Protein AF-A0A352S2Q8-F1 (afdb_monomer)

Foldseek 3Di:
DVVQVVVLVQCPDPVNVVVCVVVVHDDPSDGPVRVVVVVVVVVVVVVVVCVVVVDDDD

pLDDT: mean 93.48, std 4.67, range [80.44, 98.56]

Radius of gyration: 16.15 Å; Cα contacts (8 Å, |Δi|>4): 15; chains: 1; bounding box: 32×18×41 Å

Structure (mmCIF, N/CA/C/O backbone):
data_AF-A0A352S2Q8-F1
#
_entry.id   AF-A0A352S2Q8-F1
#
loop_
_atom_site.group_PDB
_atom_site.id
_atom_site.type_symbol
_atom_site.label_atom_id
_atom_site.label_alt_id
_atom_site.label_comp_id
_atom_site.label_asym_id
_atom_site.label_entity_id
_atom_site.label_seq_id
_atom_site.pdbx_PDB_ins_code
_atom_site.Cartn_x
_atom_site.Cartn_y
_atom_site.Cartn_z
_atom_site.occupancy
_atom_site.B_iso_or_equiv
_atom_site.auth_seq_id
_atom_site.auth_comp_id
_atom_site.auth_asym_id
_atom_site.auth_atom_id
_atom_site.pdbx_PDB_model_num
ATOM 1 N N . ASN A 1 1 ? 0.424 6.575 13.177 1.00 82.19 1 ASN A N 1
ATOM 2 C CA . ASN A 1 1 ? -0.490 7.654 12.724 1.00 82.19 1 ASN A CA 1
ATOM 3 C C . ASN A 1 1 ? -1.911 7.294 13.169 1.00 82.19 1 ASN A C 1
ATOM 5 O O . ASN A 1 1 ? -2.298 6.150 12.955 1.00 82.19 1 ASN A O 1
ATOM 9 N N . LYS A 1 2 ? -2.658 8.240 13.770 1.00 88.81 2 LYS A N 1
ATOM 10 C CA . LYS A 1 2 ? -4.072 8.095 14.174 1.00 88.81 2 LYS A CA 1
ATOM 11 C C . LYS A 1 2 ? -4.945 7.493 13.064 1.00 88.81 2 LYS A C 1
ATOM 13 O O . LYS A 1 2 ? -5.670 6.548 13.327 1.00 88.81 2 LYS A O 1
ATOM 18 N N . LEU A 1 3 ? -4.802 7.964 11.825 1.00 91.50 3 LEU A N 1
ATOM 19 C CA . LEU A 1 3 ? -5.567 7.487 10.669 1.00 91.50 3 LEU A CA 1
ATOM 20 C C . LEU A 1 3 ? -5.446 5.971 10.468 1.00 91.50 3 LEU A C 1
ATOM 22 O O . LEU A 1 3 ? -6.450 5.280 10.384 1.00 91.50 3 LEU A O 1
ATOM 26 N N . SER A 1 4 ? -4.221 5.444 10.437 1.00 88.75 4 SER A N 1
ATOM 27 C CA . SER A 1 4 ? -3.997 4.005 10.256 1.00 88.75 4 SER A CA 1
ATOM 28 C C . SER A 1 4 ? -4.563 3.176 11.410 1.00 88.75 4 SER A C 1
ATOM 30 O O . SER A 1 4 ? -5.119 2.106 11.172 1.00 88.75 4 SER A O 1
ATOM 32 N N . GLY A 1 5 ? -4.475 3.687 12.642 1.00 90.06 5 GLY A N 1
ATOM 33 C CA . GLY A 1 5 ? -5.089 3.046 13.803 1.00 90.06 5 GLY A CA 1
ATOM 34 C C . GLY A 1 5 ? -6.613 2.978 13.691 1.00 90.06 5 GLY A C 1
ATOM 35 O O . GLY A 1 5 ? -7.192 1.921 13.925 1.00 90.06 5 GLY A O 1
ATOM 36 N N . GLU A 1 6 ? -7.260 4.072 13.284 1.00 93.62 6 GLU A N 1
ATOM 37 C CA . GLU A 1 6 ? -8.715 4.106 13.091 1.00 93.62 6 GLU A CA 1
ATOM 38 C C . GLU A 1 6 ? -9.167 3.225 11.917 1.00 93.62 6 GLU A C 1
ATOM 40 O O . GLU A 1 6 ? -10.112 2.455 12.070 1.00 93.62 6 GLU A O 1
ATOM 45 N N . ILE A 1 7 ? -8.449 3.233 10.788 1.00 91.06 7 ILE A N 1
ATOM 46 C CA . ILE A 1 7 ? -8.717 2.322 9.659 1.00 91.06 7 ILE A CA 1
ATOM 47 C C . ILE A 1 7 ? -8.626 0.861 10.115 1.00 91.06 7 ILE A C 1
ATOM 49 O O . ILE A 1 7 ? -9.515 0.063 9.822 1.00 91.06 7 ILE A O 1
ATOM 53 N N . GLY A 1 8 ? -7.588 0.512 10.882 1.00 90.31 8 GLY A N 1
ATOM 54 C CA . GLY A 1 8 ? -7.422 -0.835 11.423 1.00 90.31 8 GLY A CA 1
ATOM 55 C C . GLY A 1 8 ? -8.571 -1.259 12.343 1.00 90.31 8 GLY A C 1
ATOM 56 O O . GLY A 1 8 ? -8.973 -2.421 12.317 1.00 90.31 8 GLY A O 1
ATOM 57 N N . LYS A 1 9 ? -9.138 -0.333 13.126 1.00 92.19 9 LYS A N 1
ATOM 58 C CA . LYS A 1 9 ? -10.33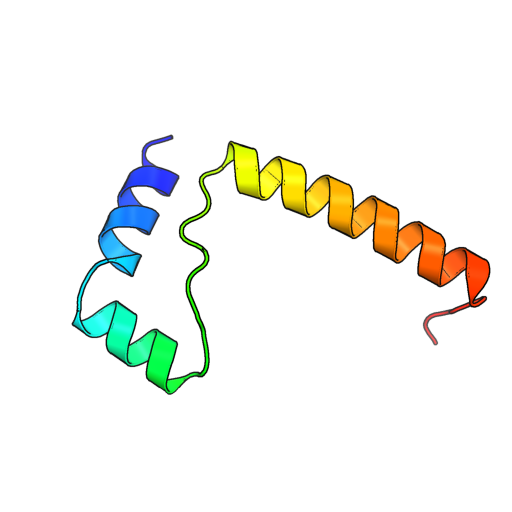6 -0.597 13.940 1.00 92.19 9 LYS A CA 1
ATOM 59 C C . LYS A 1 9 ? -11.567 -0.827 13.065 1.00 92.19 9 LYS A C 1
ATOM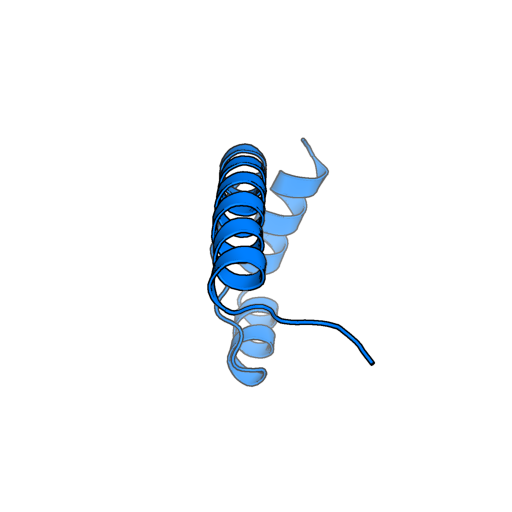 61 O O . LYS A 1 9 ? -12.253 -1.820 13.277 1.00 92.19 9 LYS A O 1
ATOM 66 N N . ILE A 1 10 ? -11.813 0.038 12.078 1.00 92.94 10 ILE A N 1
ATOM 67 C CA . ILE A 1 10 ? -12.974 -0.043 11.174 1.00 92.94 10 ILE A CA 1
ATOM 68 C C . ILE A 1 10 ? -12.966 -1.364 10.401 1.00 92.94 10 ILE A C 1
ATOM 70 O O . ILE A 1 10 ? -13.953 -2.087 10.409 1.00 92.94 10 ILE A O 1
ATOM 74 N N . ILE A 1 11 ? -11.828 -1.750 9.817 1.00 91.50 11 ILE A N 1
ATOM 75 C CA . ILE A 1 11 ? -11.687 -3.018 9.079 1.00 91.50 11 ILE A CA 1
ATOM 76 C C . ILE A 1 11 ? -11.940 -4.239 9.975 1.00 91.50 11 ILE A C 1
ATOM 78 O O . ILE A 1 11 ? -12.302 -5.301 9.479 1.00 91.50 11 ILE A O 1
ATOM 82 N N . ARG A 1 12 ? -11.748 -4.125 11.295 1.00 90.19 12 ARG A N 1
ATOM 83 C CA . ARG A 1 12 ? -12.017 -5.219 12.237 1.00 90.19 12 ARG A CA 1
ATOM 84 C C . ARG A 1 12 ? -13.487 -5.325 12.636 1.00 90.19 12 ARG A C 1
ATOM 86 O O . ARG A 1 12 ? -13.840 -6.360 13.200 1.00 90.19 12 ARG A O 1
ATOM 93 N N . GLN A 1 13 ? -14.315 -4.320 12.353 1.00 94.81 13 GLN A N 1
ATOM 94 C CA . GLN A 1 13 ? -15.739 -4.354 12.678 1.00 94.81 13 GLN A CA 1
ATOM 95 C C . GLN A 1 13 ? -16.447 -5.463 11.871 1.00 94.81 13 GLN A C 1
ATOM 97 O O . GLN A 1 13 ? -16.175 -5.606 10.675 1.00 94.81 13 GLN A O 1
ATOM 102 N N . PRO A 1 14 ? -17.314 -6.285 12.496 1.00 93.38 14 PRO A N 1
ATOM 103 C CA . PRO A 1 14 ? -17.914 -7.447 11.834 1.00 93.38 14 PRO A CA 1
ATOM 104 C C . PRO A 1 14 ? -18.734 -7.113 10.581 1.00 93.38 14 PRO A C 1
ATOM 106 O O . PRO A 1 14 ? -18.646 -7.818 9.578 1.00 93.38 14 PRO A O 1
ATOM 109 N N . ASP A 1 15 ? -19.498 -6.025 10.621 1.00 96.44 15 ASP A N 1
ATOM 110 C CA . ASP A 1 15 ? -20.306 -5.518 9.512 1.00 96.44 15 ASP A CA 1
ATOM 111 C C . ASP A 1 15 ? -19.431 -5.069 8.332 1.00 96.44 15 ASP A C 1
ATOM 113 O O . ASP A 1 15 ? -19.679 -5.443 7.184 1.00 96.44 15 ASP A O 1
ATOM 117 N N . VAL A 1 16 ? -18.346 -4.347 8.617 1.00 94.81 16 VAL A N 1
ATOM 118 C CA . VAL A 1 16 ? -17.370 -3.918 7.610 1.00 94.81 16 VAL A CA 1
ATOM 119 C C . VAL A 1 16 ? -16.670 -5.125 6.992 1.00 94.81 16 VAL A C 1
ATOM 121 O O . VAL A 1 16 ? -16.586 -5.215 5.767 1.00 94.81 16 VAL A O 1
ATOM 124 N N . ARG A 1 17 ? -16.219 -6.088 7.807 1.00 92.44 17 ARG A N 1
ATOM 125 C CA . ARG A 1 17 ? -15.627 -7.343 7.312 1.00 92.44 17 ARG A CA 1
ATOM 126 C C . ARG A 1 17 ? -16.585 -8.092 6.399 1.00 92.44 17 ARG A C 1
ATOM 128 O O . ARG A 1 17 ? -16.177 -8.502 5.318 1.00 92.44 17 ARG A O 1
ATOM 135 N N . SER A 1 18 ? -17.845 -8.242 6.807 1.00 94.94 18 SER A N 1
ATOM 136 C CA . SER A 1 18 ? -18.863 -8.930 6.009 1.00 94.94 18 SER A CA 1
ATOM 137 C C . SER A 1 18 ? -19.097 -8.231 4.673 1.00 94.94 18 SER A C 1
ATOM 139 O O . SER A 1 18 ? -19.234 -8.896 3.649 1.00 94.94 18 SER A O 1
ATOM 141 N N . LYS A 1 19 ? -19.119 -6.894 4.660 1.00 95.94 19 LYS A N 1
ATOM 142 C CA . LYS A 1 19 ? -19.281 -6.116 3.430 1.00 95.94 19 LYS A CA 1
ATOM 143 C C . LYS A 1 19 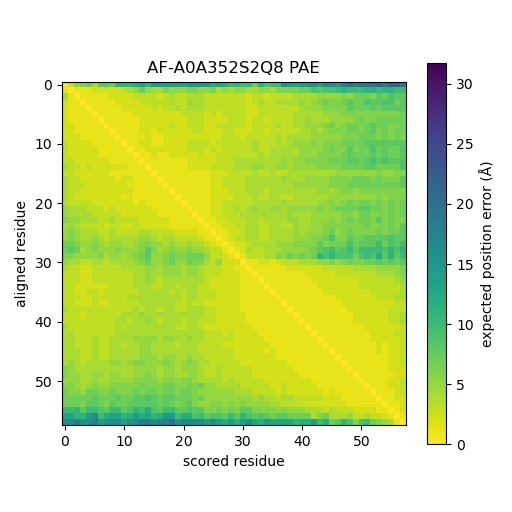? -18.085 -6.285 2.494 1.00 95.94 19 LYS A C 1
ATOM 145 O O . LYS A 1 19 ? -18.284 -6.531 1.311 1.00 95.94 19 LYS A O 1
ATOM 150 N N . LEU A 1 20 ? -16.861 -6.177 3.016 1.00 94.94 20 LEU A N 1
ATOM 151 C CA . LEU A 1 20 ? -15.629 -6.376 2.243 1.00 94.94 20 LEU A CA 1
ATOM 152 C C . LEU A 1 20 ? -15.561 -7.794 1.665 1.00 94.94 20 LEU A C 1
ATOM 154 O O . LEU A 1 20 ? -15.351 -7.945 0.464 1.00 94.94 20 LEU A O 1
ATOM 158 N N . ALA A 1 21 ? -15.852 -8.812 2.477 1.00 94.38 21 ALA A N 1
ATOM 159 C CA . ALA A 1 21 ? -15.922 -10.198 2.026 1.00 94.38 21 ALA A CA 1
ATOM 160 C C . ALA A 1 21 ? -16.988 -10.400 0.934 1.00 94.38 21 ALA A C 1
ATOM 162 O O . ALA A 1 21 ? -16.720 -11.063 -0.063 1.00 94.38 21 ALA A O 1
ATOM 163 N N . GLY A 1 22 ? -18.161 -9.768 1.063 1.00 97.12 22 GLY A N 1
ATOM 164 C CA . GLY A 1 22 ? -19.206 -9.782 0.033 1.00 97.12 22 GLY A CA 1
ATOM 165 C C . GLY A 1 22 ? -18.791 -9.140 -1.298 1.00 97.12 22 GLY A C 1
ATOM 166 O O . GLY A 1 22 ? -19.385 -9.440 -2.328 1.00 97.12 22 GLY A O 1
ATOM 167 N N . MET A 1 23 ? -17.755 -8.295 -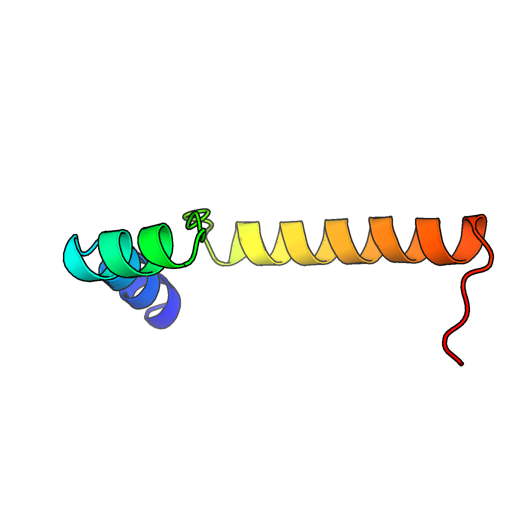1.296 1.00 96.88 23 MET A N 1
ATOM 168 C CA . MET A 1 23 ? -17.138 -7.714 -2.496 1.00 96.88 23 MET A CA 1
ATOM 169 C C . MET A 1 23 ? -15.922 -8.517 -2.992 1.00 96.88 23 MET A C 1
ATOM 171 O O . MET A 1 23 ? -15.252 -8.088 -3.928 1.00 96.88 23 MET A O 1
ATOM 175 N N . GLY A 1 24 ? -15.606 -9.657 -2.366 1.00 95.12 24 GLY A N 1
ATOM 176 C CA . GLY A 1 24 ? -14.413 -10.453 -2.669 1.00 95.12 24 GLY A CA 1
ATOM 177 C C . GLY A 1 24 ? -13.105 -9.830 -2.168 1.00 95.12 24 GLY A C 1
ATOM 178 O O . GLY A 1 24 ? -12.035 -10.188 -2.651 1.00 95.12 24 GLY A O 1
ATOM 179 N N . ILE A 1 25 ? -13.174 -8.886 -1.224 1.00 95.44 25 ILE A N 1
ATOM 180 C CA . ILE A 1 25 ? -12.009 -8.182 -0.681 1.00 95.44 25 ILE A CA 1
ATOM 181 C C . ILE A 1 25 ? -11.554 -8.856 0.612 1.00 95.44 25 ILE A C 1
ATOM 183 O O . ILE A 1 25 ? -12.297 -8.912 1.594 1.00 95.44 25 ILE A O 1
ATOM 187 N N . GLU A 1 26 ? -10.288 -9.265 0.641 1.00 90.19 26 GLU A N 1
ATOM 188 C CA . GLU A 1 26 ? -9.604 -9.698 1.855 1.00 90.19 26 GLU A CA 1
ATOM 189 C C . GLU A 1 26 ? -8.704 -8.566 2.390 1.00 90.19 26 GLU A C 1
ATOM 191 O O . GLU A 1 26 ? -7.759 -8.147 1.716 1.00 90.19 26 GLU A O 1
ATOM 196 N N . PRO A 1 27 ? -8.971 -8.020 3.590 1.00 85.62 27 PRO A N 1
ATOM 197 C CA . PRO A 1 27 ? -8.146 -6.955 4.144 1.00 85.62 27 PRO A CA 1
ATOM 198 C C . PRO A 1 27 ? -6.797 -7.503 4.620 1.00 85.62 27 PRO A C 1
ATOM 200 O O . PRO A 1 27 ? -6.751 -8.323 5.533 1.00 85.62 27 PRO A O 1
ATOM 203 N N . SER A 1 28 ? -5.696 -6.976 4.083 1.00 85.31 28 SER A N 1
ATOM 204 C CA . SER A 1 28 ? -4.336 -7.426 4.423 1.00 85.31 28 SER A CA 1
ATOM 205 C C . SER A 1 28 ? -3.938 -7.201 5.886 1.00 85.31 28 SER A C 1
ATOM 207 O O . SER A 1 28 ? -3.026 -7.849 6.388 1.00 85.31 28 SER A O 1
ATOM 209 N N . GLY A 1 29 ? -4.572 -6.242 6.570 1.00 80.44 29 GLY A N 1
ATOM 210 C CA . GLY A 1 29 ? -4.202 -5.845 7.932 1.00 80.44 29 GLY A CA 1
ATOM 211 C C . GLY A 1 29 ? -2.849 -5.130 8.044 1.00 80.44 29 GLY A C 1
ATOM 212 O O . GLY A 1 29 ? -2.433 -4.830 9.163 1.00 80.44 29 GLY A O 1
ATOM 213 N N . ALA A 1 30 ? -2.195 -4.838 6.915 1.00 82.62 30 ALA A N 1
ATOM 214 C CA . ALA A 1 30 ? -0.866 -4.245 6.868 1.00 82.62 30 ALA A CA 1
ATOM 215 C C . ALA A 1 30 ? -0.840 -2.833 7.476 1.00 82.62 30 ALA A C 1
ATOM 217 O O . ALA A 1 30 ? -1.707 -1.991 7.212 1.00 82.62 30 ALA A O 1
ATOM 218 N N . GLY A 1 31 ? 0.190 -2.557 8.273 1.00 88.81 31 GLY A N 1
ATOM 219 C CA . GLY A 1 31 ? 0.472 -1.226 8.798 1.00 88.81 31 GLY A CA 1
ATOM 220 C C . GLY A 1 31 ? 1.081 -0.289 7.741 1.00 88.81 31 GLY A C 1
ATOM 221 O O . GLY A 1 31 ? 1.471 -0.723 6.659 1.00 88.81 31 GLY A O 1
ATOM 222 N N . PRO A 1 32 ? 1.244 1.013 8.044 1.00 90.44 32 PRO A N 1
ATOM 223 C CA . PRO A 1 32 ? 1.755 1.995 7.081 1.00 90.44 32 P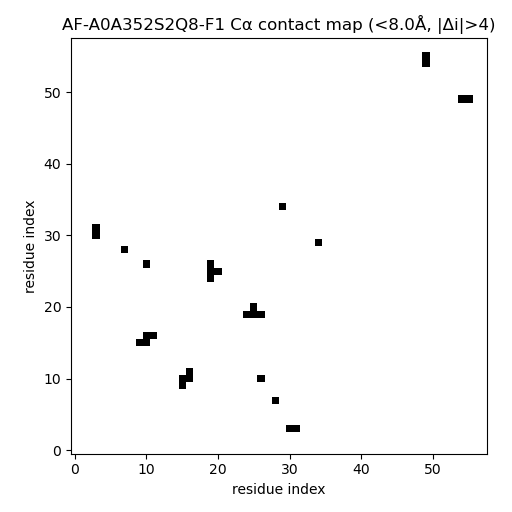RO A CA 1
ATOM 224 C C . PRO A 1 32 ? 3.165 1.683 6.573 1.00 90.44 32 PRO A C 1
ATOM 226 O O . PRO A 1 32 ? 3.462 1.908 5.404 1.00 90.44 32 PRO A O 1
ATOM 229 N N . THR A 1 33 ? 4.029 1.154 7.444 1.00 92.62 33 THR A N 1
ATOM 230 C CA . THR A 1 33 ? 5.393 0.753 7.076 1.00 92.62 33 THR A CA 1
ATOM 231 C C . THR A 1 33 ? 5.378 -0.425 6.107 1.00 92.62 33 THR A C 1
ATOM 233 O O . THR A 1 33 ? 6.067 -0.394 5.092 1.00 92.62 33 THR A O 1
ATOM 236 N N . GLU A 1 34 ? 4.564 -1.442 6.389 1.00 91.56 34 GLU A N 1
ATOM 237 C CA . GLU A 1 34 ? 4.420 -2.623 5.532 1.00 91.56 34 GLU A CA 1
ATOM 238 C C . GLU A 1 34 ? 3.805 -2.247 4.184 1.00 91.56 34 GLU A C 1
ATOM 240 O O . GLU A 1 34 ? 4.320 -2.658 3.149 1.00 91.56 34 GLU A O 1
ATOM 245 N N . LEU A 1 35 ? 2.785 -1.383 4.183 1.00 93.06 35 LEU A N 1
ATOM 246 C CA . LEU A 1 35 ? 2.194 -0.840 2.962 1.00 93.06 35 LEU A CA 1
ATOM 247 C C . LEU A 1 35 ? 3.222 -0.064 2.127 1.00 93.06 35 LEU A C 1
ATOM 249 O O . LEU A 1 35 ? 3.299 -0.256 0.917 1.00 93.06 35 LEU A O 1
ATOM 253 N N . GLY A 1 36 ? 4.034 0.788 2.759 1.00 95.50 36 GLY A N 1
ATOM 254 C CA . GLY A 1 36 ? 5.082 1.540 2.068 1.00 95.50 36 GLY A CA 1
ATOM 255 C C . GLY A 1 36 ? 6.168 0.638 1.479 1.00 95.50 36 GLY A C 1
ATOM 256 O O . GLY A 1 36 ? 6.643 0.883 0.370 1.00 95.50 36 GLY A O 1
ATOM 257 N N . ASN A 1 37 ? 6.543 -0.427 2.187 1.00 97.19 37 ASN A N 1
ATOM 258 C CA . ASN A 1 37 ? 7.494 -1.419 1.687 1.00 97.19 37 ASN A CA 1
ATOM 259 C C . ASN A 1 37 ? 6.908 -2.220 0.518 1.00 97.19 37 ASN A C 1
ATOM 261 O O . ASN A 1 37 ? 7.575 -2.360 -0.506 1.00 97.19 37 ASN A O 1
ATOM 265 N N . PHE A 1 38 ? 5.656 -2.667 0.638 1.00 96.12 38 PHE A N 1
ATOM 266 C CA . PHE A 1 38 ? 4.933 -3.366 -0.421 1.00 96.12 38 PHE A CA 1
ATOM 267 C C . PHE A 1 38 ? 4.799 -2.503 -1.679 1.00 96.12 38 PHE A C 1
ATOM 269 O O . PHE A 1 38 ? 5.116 -2.946 -2.777 1.00 96.12 38 PHE A O 1
ATOM 276 N N . GLN A 1 39 ? 4.417 -1.231 -1.540 1.00 97.38 39 GLN A N 1
ATOM 277 C CA . GLN A 1 39 ? 4.312 -0.324 -2.682 1.00 97.38 39 GLN A CA 1
ATOM 278 C C . GLN A 1 39 ? 5.651 -0.193 -3.422 1.00 97.38 39 GLN A C 1
ATOM 280 O O . GLN A 1 39 ? 5.687 -0.264 -4.649 1.00 97.38 39 GLN A O 1
ATOM 285 N N . LYS A 1 40 ? 6.762 -0.039 -2.690 1.00 98.19 40 LYS A N 1
ATOM 286 C CA . LYS A 1 40 ? 8.103 0.036 -3.288 1.00 98.19 40 LYS A CA 1
ATOM 287 C C . LYS A 1 40 ? 8.481 -1.256 -4.013 1.00 98.19 40 LYS A C 1
ATOM 289 O O . LYS A 1 40 ? 9.027 -1.178 -5.114 1.00 98.19 40 LYS A O 1
ATOM 294 N N . SER A 1 41 ? 8.194 -2.423 -3.429 1.00 98.25 41 SER A N 1
ATOM 295 C CA . SER A 1 41 ? 8.499 -3.709 -4.066 1.00 98.25 41 SER A CA 1
ATOM 296 C C . SER A 1 41 ? 7.660 -3.937 -5.318 1.00 98.25 41 SER A C 1
ATOM 298 O O . SER A 1 41 ? 8.200 -4.364 -6.337 1.00 98.25 41 SER A O 1
ATOM 300 N N . GLU A 1 42 ? 6.372 -3.593 -5.278 1.00 98.19 42 GLU A N 1
ATOM 301 C CA . GLU A 1 42 ? 5.486 -3.726 -6.431 1.00 98.19 42 GLU A CA 1
ATOM 302 C C . GLU A 1 42 ? 5.911 -2.787 -7.561 1.00 98.19 42 GLU A C 1
ATOM 304 O O . GLU A 1 42 ? 6.065 -3.235 -8.694 1.00 98.19 42 GLU A O 1
ATOM 309 N N . VAL A 1 43 ? 6.209 -1.517 -7.271 1.00 98.44 43 VAL A N 1
ATOM 310 C CA . VAL A 1 43 ? 6.712 -0.577 -8.288 1.00 98.44 43 VAL A CA 1
ATOM 311 C C . VAL A 1 43 ? 7.974 -1.116 -8.961 1.00 98.44 43 VAL A C 1
ATOM 313 O O . VAL A 1 43 ? 8.052 -1.124 -10.188 1.00 98.44 43 VAL A O 1
ATOM 316 N N . ALA A 1 44 ? 8.947 -1.607 -8.187 1.00 98.56 44 ALA A N 1
ATOM 317 C CA . ALA A 1 44 ? 10.183 -2.153 -8.745 1.00 98.56 44 ALA A CA 1
ATOM 318 C C . ALA A 1 44 ? 9.928 -3.397 -9.616 1.00 98.56 44 ALA A C 1
ATOM 320 O O . ALA A 1 44 ? 10.459 -3.505 -10.724 1.00 98.56 44 ALA A O 1
ATOM 321 N N . LYS A 1 45 ? 9.080 -4.315 -9.137 1.00 98.44 45 LYS A N 1
ATOM 322 C CA . LYS A 1 45 ? 8.706 -5.548 -9.839 1.00 98.44 45 LYS A CA 1
ATOM 323 C C . LYS A 1 45 ? 8.020 -5.252 -11.170 1.00 98.44 45 LYS A C 1
ATOM 325 O O . LYS A 1 45 ? 8.441 -5.771 -12.204 1.00 98.44 45 LYS A O 1
ATOM 330 N N . TRP A 1 46 ? 6.991 -4.410 -11.158 1.00 98.25 46 TRP A N 1
ATOM 331 C CA . TRP A 1 46 ? 6.215 -4.100 -12.357 1.00 98.25 46 TRP A CA 1
ATOM 332 C C . TRP A 1 46 ? 7.012 -3.242 -13.343 1.00 98.25 46 TRP A C 1
ATOM 334 O O . TRP A 1 46 ? 6.944 -3.496 -14.543 1.00 98.25 46 TRP A O 1
ATOM 344 N N . ALA A 1 47 ? 7.856 -2.319 -12.867 1.00 97.88 47 ALA A N 1
ATOM 345 C CA . ALA A 1 47 ? 8.768 -1.571 -13.733 1.00 97.88 47 ALA A CA 1
ATOM 346 C C . ALA A 1 47 ? 9.752 -2.488 -14.476 1.00 97.88 47 ALA A C 1
ATOM 348 O O . ALA A 1 47 ? 10.016 -2.277 -15.659 1.00 97.88 47 ALA A O 1
ATOM 349 N N . ASN A 1 48 ? 10.287 -3.512 -13.803 1.00 98.19 48 ASN A N 1
ATOM 350 C CA . ASN A 1 48 ? 11.140 -4.503 -14.453 1.00 98.19 48 ASN A CA 1
ATOM 351 C C . ASN A 1 48 ? 10.364 -5.311 -15.502 1.00 98.19 48 ASN A C 1
ATOM 353 O O . ASN A 1 48 ? 10.835 -5.456 -16.627 1.00 98.19 48 ASN A O 1
ATOM 357 N N . LEU A 1 49 ? 9.161 -5.786 -15.161 1.00 98.12 49 LEU A N 1
ATOM 358 C CA . LEU A 1 49 ? 8.327 -6.549 -16.090 1.00 98.12 49 LEU A CA 1
ATOM 359 C C . LEU A 1 49 ? 8.012 -5.753 -17.361 1.00 98.12 49 LEU A C 1
ATOM 361 O O . LEU A 1 49 ? 8.186 -6.280 -18.453 1.00 98.12 49 LEU A O 1
ATOM 365 N N . ILE A 1 50 ? 7.604 -4.488 -17.225 1.00 98.00 50 ILE A N 1
ATOM 366 C CA . ILE A 1 50 ? 7.285 -3.606 -18.357 1.00 98.00 50 ILE A CA 1
ATOM 367 C C . ILE A 1 50 ? 8.478 -3.489 -19.308 1.00 98.00 50 ILE A C 1
ATOM 369 O O . ILE A 1 50 ? 8.313 -3.641 -20.517 1.00 98.00 50 ILE A O 1
ATOM 373 N N . LYS A 1 51 ? 9.684 -3.272 -18.765 1.00 97.56 51 LYS A N 1
ATOM 374 C CA . LYS A 1 51 ? 10.914 -3.163 -19.562 1.00 97.56 51 LYS A CA 1
ATOM 375 C C . LYS A 1 51 ? 11.253 -4.466 -20.277 1.00 97.56 51 LYS A C 1
ATOM 377 O O . LYS A 1 51 ? 11.574 -4.442 -21.458 1.00 97.56 51 LYS A O 1
ATOM 382 N N . VAL A 1 52 ? 11.182 -5.593 -19.570 1.00 98.12 52 VAL A N 1
ATOM 383 C CA . VAL A 1 52 ? 11.525 -6.913 -20.121 1.00 98.12 52 VAL A CA 1
ATOM 384 C C . VAL A 1 52 ? 10.526 -7.350 -21.193 1.00 98.12 52 VAL A C 1
ATOM 386 O O . VAL A 1 52 ? 10.928 -7.894 -22.215 1.00 98.12 52 VAL A O 1
ATOM 389 N N . ALA A 1 53 ? 9.234 -7.104 -20.975 1.00 98.12 53 ALA A N 1
ATOM 390 C CA .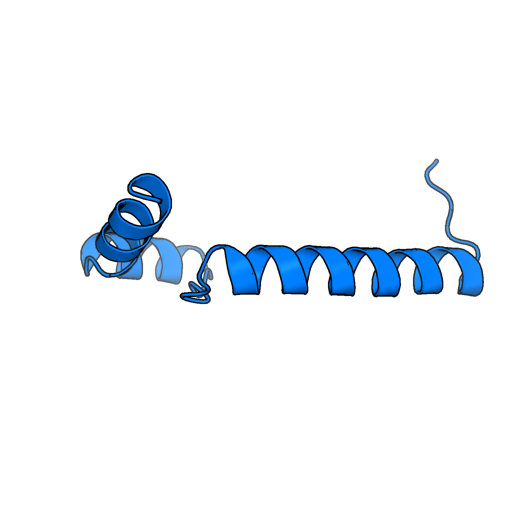 ALA A 1 53 ? 8.165 -7.502 -21.886 1.00 98.12 53 ALA A CA 1
ATOM 391 C C . ALA A 1 53 ? 7.847 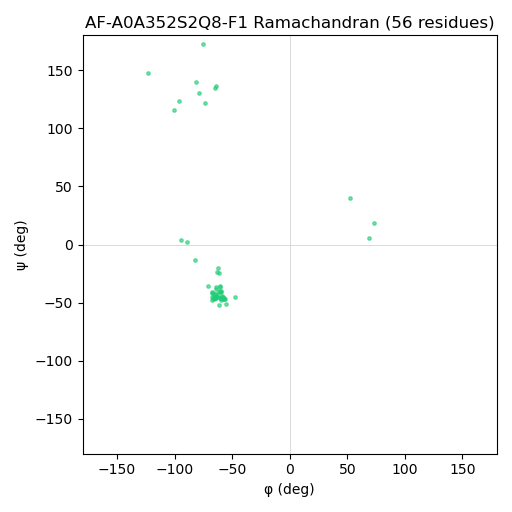-6.448 -22.964 1.00 98.12 53 ALA A C 1
ATOM 393 O O . ALA A 1 53 ? 6.946 -6.666 -23.769 1.00 98.12 53 ALA A O 1
ATOM 394 N N . ASN A 1 54 ? 8.574 -5.324 -22.992 1.00 96.81 54 ASN A N 1
ATOM 395 C CA . ASN A 1 54 ? 8.391 -4.229 -23.949 1.00 96.81 54 ASN A CA 1
ATOM 396 C C . ASN A 1 54 ? 6.936 -3.711 -24.015 1.00 96.81 54 ASN A C 1
ATOM 398 O O . ASN A 1 54 ? 6.397 -3.433 -25.090 1.00 96.81 54 ASN A O 1
ATOM 402 N N . ILE A 1 55 ? 6.286 -3.614 -22.854 1.00 97.12 55 ILE A N 1
ATOM 403 C CA . ILE A 1 55 ? 4.878 -3.214 -22.739 1.00 97.12 55 ILE A CA 1
ATOM 404 C C . ILE A 1 55 ? 4.773 -1.694 -22.880 1.00 97.12 55 ILE A C 1
ATOM 406 O O . ILE A 1 55 ? 5.461 -0.957 -22.174 1.00 97.12 55 ILE A O 1
ATOM 410 N N . HIS A 1 56 ? 3.874 -1.237 -23.747 1.00 93.75 56 HIS A N 1
ATOM 411 C CA . HIS A 1 56 ? 3.557 0.174 -23.948 1.00 93.75 56 HIS A CA 1
ATOM 412 C C . HIS A 1 56 ? 2.058 0.395 -23.727 1.00 93.75 56 HIS A C 1
ATOM 414 O O . HIS A 1 56 ? 1.256 -0.501 -23.986 1.00 93.75 56 HIS A O 1
ATOM 420 N N . LEU A 1 57 ? 1.695 1.570 -23.217 1.00 91.81 57 LEU A N 1
ATOM 421 C CA . LEU A 1 57 ? 0.308 2.034 -23.236 1.00 91.81 57 LEU A CA 1
ATOM 422 C C . LEU A 1 57 ? 0.025 2.618 -24.626 1.00 91.81 57 LEU A C 1
ATOM 424 O O . LEU A 1 57 ? 0.909 3.273 -25.184 1.00 91.81 57 LEU A O 1
ATOM 428 N N . GLU A 1 58 ? -1.164 2.353 -25.165 1.00 81.19 58 GLU A N 1
ATOM 429 C CA . GLU A 1 58 ? -1.656 2.993 -26.397 1.00 81.19 58 GLU A CA 1
ATOM 430 C C . GLU A 1 58 ? -2.052 4.458 -26.173 1.00 81.19 58 GLU A C 1
ATOM 432 O O . GLU A 1 58 ? -2.530 4.785 -25.058 1.00 81.19 58 GLU A O 1
#

Secondary structure (DSSP, 8-state):
-HHHHHHHHHHHSHHHHHHHHHTTPPP----HHHHHHHHHHHHHHHHHHHHHHT----

Sequence (58 aa):
NKLSGEIGKIIRQPDVRSKLAGMGIEPSGAGPTELGNFQKSEVAKWANLIKVANIHLE

Mean predicted aligned error: 3.93 Å

Nearest PDB structures (foldseek):
  8hk9-assembly2_A  TM=9.373E-01  e=3.640E-02  Piscinibacter sakaiensis
  1czb-assembly1_A-2  TM=5.451E-01  e=6.322E+00  Avian sarcoma virus

Solvent-accessible surface area (backbone atoms only — not 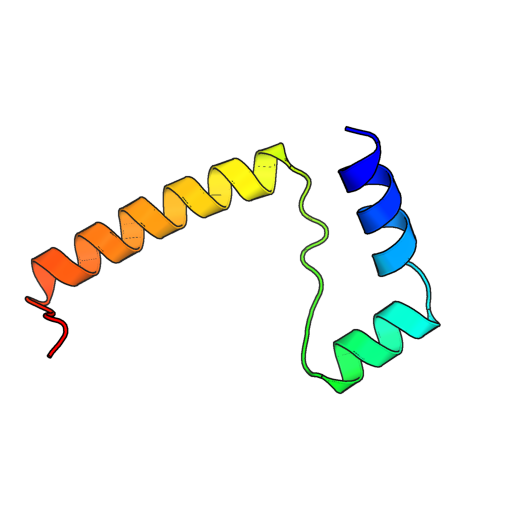comparable to full-atom values): 3545 Å² total; per-residue (Å²): 111,71,66,61,55,52,51,56,51,51,59,65,36,70,70,49,39,52,51,36,48,76,70,75,46,77,84,83,81,69,50,74,67,54,48,54,52,48,52,53,52,49,51,54,52,51,55,49,48,34,64,77,67,68,64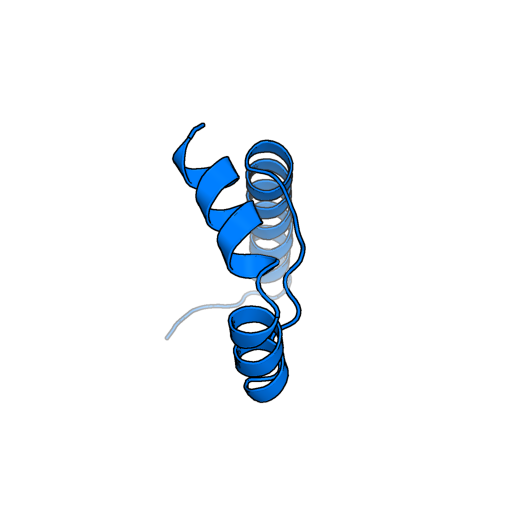,76,87,132